Protein AF-A0A9D8EQ10-F1 (afdb_monomer_lite)

Foldseek 3Di:
DDDAPVRVVVPDDQVQFDDDPAFTKRPDKDKHKFFFPDKDWDADPVRAIWIWTWTDDPPGIAIETGDRVQCVVCVVVVVPARIKMFIAIWTAGPNHIYGDTRDIDHPVVVVVVVVVVVVVVVVVVVVVVVVVD

Secondary structure (DSSP, 8-state):
-PPPHHHHHHTS-GGGSEEETTEEE-SS-EEEEEEEEEEEEEE-TTS-EEEEEEEEETTEEEEEEE-HHHHHHHHHHHHH-SEEEEEEEEEEETTEEEEEEEEEEEHHHHHHHHHHHHHHHHHHHHHHHHHT-

pLDDT: mean 86.08, std 14.79, range [40.25, 98.12]

Sequence (133 aa):
GSKSFYSYFNWLPTEKYSCGTHGYSYPHYIISAGIIITKRMEKTKDLKNMMFCTMEDEDGMYEAVFFPESYKRNVKIIMSNPFIILRGRLHLKDNNVSLIVMDVYSIPELKKVERLRKEEKIKTELLAATMTS

Structure (mmCIF, N/CA/C/O backbone):
data_AF-A0A9D8EQ10-F1
#
_entry.id   AF-A0A9D8EQ10-F1
#
loop_
_atom_site.group_PDB
_atom_site.id
_atom_site.type_symbol
_atom_site.label_atom_id
_atom_site.label_alt_id
_atom_site.label_comp_id
_atom_site.label_asym_id
_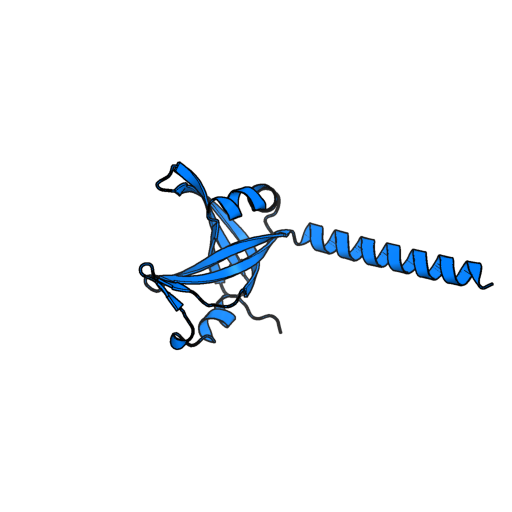atom_site.label_entity_id
_atom_site.label_seq_id
_atom_site.pdbx_PDB_ins_code
_atom_site.Cartn_x
_atom_site.Cartn_y
_atom_site.Cartn_z
_atom_site.occupancy
_atom_site.B_iso_or_equiv
_atom_site.auth_seq_id
_atom_site.auth_comp_id
_atom_site.auth_asym_id
_atom_site.auth_atom_id
_atom_site.pdbx_PDB_model_num
ATOM 1 N N . GLY A 1 1 ? -18.916 -8.582 -8.427 1.00 40.25 1 GLY A N 1
ATOM 2 C CA . GLY A 1 1 ? -17.753 -9.393 -8.029 1.00 40.25 1 GLY A CA 1
ATOM 3 C C . GLY A 1 1 ? -16.564 -8.478 -7.874 1.00 40.25 1 GLY A C 1
ATOM 4 O O . GLY A 1 1 ? -16.411 -7.586 -8.703 1.00 40.25 1 GLY A O 1
ATOM 5 N N . SER A 1 2 ? 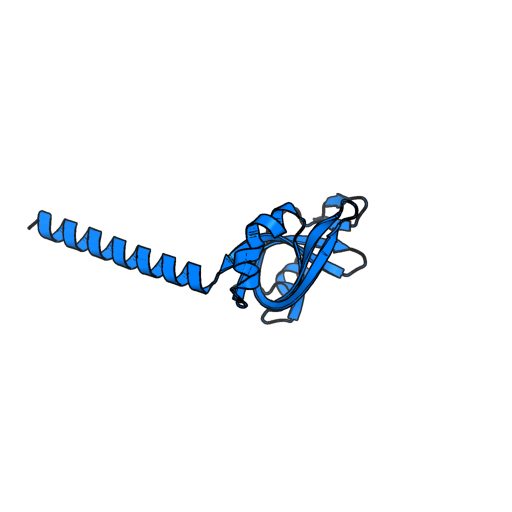-15.786 -8.633 -6.804 1.00 49.50 2 SER A N 1
ATOM 6 C CA . SER A 1 2 ? -14.471 -7.994 -6.689 1.00 49.50 2 SER A CA 1
ATOM 7 C C . SER A 1 2 ? -13.570 -8.535 -7.798 1.00 49.50 2 SER A C 1
ATOM 9 O O . SER A 1 2 ? -13.546 -9.739 -8.024 1.00 49.50 2 SER A O 1
ATOM 11 N N . LYS A 1 3 ? -12.884 -7.652 -8.522 1.00 56.16 3 LYS A N 1
ATOM 12 C CA . LYS A 1 3 ? -11.880 -8.036 -9.519 1.00 56.16 3 LYS A CA 1
ATOM 13 C C . LYS A 1 3 ? -10.503 -8.036 -8.846 1.00 56.16 3 LYS A C 1
ATOM 15 O O . LYS A 1 3 ? -10.221 -7.093 -8.107 1.00 56.16 3 LYS A O 1
ATOM 20 N N . SER A 1 4 ? -9.672 -9.045 -9.114 1.00 60.72 4 SER A N 1
ATOM 21 C CA . SER A 1 4 ? -8.234 -9.025 -8.793 1.00 60.72 4 SER A CA 1
ATOM 22 C C . SER A 1 4 ? -7.555 -7.796 -9.410 1.00 60.72 4 SER A C 1
ATOM 24 O O . SER A 1 4 ? -8.016 -7.254 -10.424 1.00 60.72 4 SER A O 1
ATOM 26 N N . PHE A 1 5 ? -6.429 -7.379 -8.832 1.00 65.44 5 PHE A N 1
ATOM 27 C CA . PHE A 1 5 ? -5.523 -6.393 -9.408 1.00 65.44 5 PHE A CA 1
ATOM 28 C C . PHE A 1 5 ? -5.198 -6.682 -10.884 1.00 65.44 5 PHE A C 1
ATOM 30 O O . PHE A 1 5 ? -5.292 -5.783 -11.726 1.00 65.44 5 PHE A O 1
ATOM 37 N N . TYR A 1 6 ? -4.903 -7.939 -11.231 1.00 59.56 6 TYR A N 1
ATOM 38 C CA . TYR A 1 6 ? -4.609 -8.346 -12.610 1.00 59.56 6 TYR A CA 1
ATOM 39 C C . TYR A 1 6 ? -5.829 -8.222 -13.533 1.00 59.56 6 TYR A C 1
ATOM 41 O O . TYR A 1 6 ? -5.708 -7.796 -14.685 1.00 59.56 6 TYR A O 1
ATOM 49 N N . SER A 1 7 ? -7.026 -8.511 -13.019 1.00 56.72 7 SER A N 1
ATOM 50 C CA . SER A 1 7 ? -8.283 -8.328 -13.757 1.00 56.72 7 SER A CA 1
ATOM 51 C C . SER A 1 7 ? -8.607 -6.848 -14.008 1.00 56.72 7 SER A C 1
ATOM 53 O O . SER A 1 7 ? -9.166 -6.499 -15.051 1.00 56.72 7 SER A O 1
ATOM 55 N N . TYR A 1 8 ? -8.221 -5.953 -13.090 1.00 62.03 8 TYR A N 1
ATOM 56 C CA . TYR A 1 8 ? -8.294 -4.509 -13.323 1.00 62.03 8 TYR A CA 1
ATOM 57 C C . TYR A 1 8 ? -7.332 -4.063 -14.422 1.00 62.03 8 TYR A C 1
ATOM 59 O O . TYR A 1 8 ? -7.730 -3.272 -15.274 1.00 62.03 8 TYR A O 1
ATOM 67 N N . PHE A 1 9 ? -6.101 -4.575 -14.432 1.00 59.47 9 PHE A N 1
ATOM 68 C CA . PHE A 1 9 ? -5.108 -4.201 -15.437 1.00 59.47 9 PHE A CA 1
ATOM 69 C C . PHE A 1 9 ? -5.529 -4.605 -16.856 1.00 59.47 9 PHE A C 1
ATOM 71 O O . PHE A 1 9 ? -5.586 -3.754 -17.741 1.00 59.47 9 PHE A O 1
ATOM 78 N N . ASN A 1 10 ? -5.913 -5.867 -17.059 1.00 56.72 10 ASN A N 1
ATOM 79 C CA . ASN A 1 10 ? -6.246 -6.399 -18.388 1.00 56.72 10 ASN A CA 1
ATOM 80 C C . ASN A 1 10 ? -7.488 -5.753 -19.032 1.00 56.72 10 ASN A C 1
ATOM 82 O O . ASN A 1 10 ? -7.732 -5.930 -20.223 1.00 56.72 10 ASN A O 1
ATOM 86 N N . TRP A 1 11 ? -8.290 -5.015 -18.260 1.00 57.31 11 TRP A N 1
ATOM 87 C CA . TRP A 1 11 ? -9.510 -4.367 -18.742 1.00 57.31 11 TRP A CA 1
ATOM 88 C C . TRP A 1 11 ? -9.328 -2.878 -19.084 1.00 57.31 11 TRP A C 1
ATOM 90 O O . TRP A 1 11 ? -10.245 -2.261 -19.627 1.00 57.31 11 TRP A O 1
ATOM 100 N N . LEU A 1 12 ? -8.182 -2.269 -18.765 1.00 58.88 12 LEU A N 1
ATOM 101 C CA . LEU A 1 12 ? -7.967 -0.835 -18.968 1.00 58.88 12 LEU A CA 1
ATOM 102 C C . LEU A 1 12 ? -7.245 -0.553 -20.296 1.00 58.88 12 LEU A C 1
ATOM 104 O O . LEU A 1 12 ? -6.097 -0.962 -20.459 1.00 58.88 12 LEU A O 1
ATOM 108 N N . PRO A 1 13 ? -7.867 0.191 -21.236 1.00 56.38 13 PRO A N 1
ATOM 109 C CA . PRO A 1 13 ? -7.199 0.609 -22.466 1.00 56.38 13 PRO A CA 1
ATOM 110 C C . PRO A 1 13 ? -5.979 1.482 -22.156 1.00 56.38 13 PRO A C 1
ATOM 112 O O . PRO A 1 13 ? -6.067 2.412 -21.347 1.00 56.38 13 PRO A O 1
ATOM 115 N N . THR A 1 14 ? -4.862 1.233 -22.841 1.00 57.84 14 THR A N 1
ATOM 116 C CA . THR A 1 14 ? -3.610 2.009 -22.732 1.00 57.84 14 THR A CA 1
ATOM 117 C C . THR A 1 14 ? -3.800 3.500 -23.047 1.00 57.84 14 THR A C 1
ATOM 119 O O . THR A 1 14 ? -3.082 4.345 -22.518 1.00 57.84 14 THR A O 1
ATOM 122 N N . GLU A 1 15 ? -4.836 3.846 -23.813 1.00 54.84 15 GLU A N 1
ATOM 123 C CA . GLU A 1 15 ? -5.248 5.218 -24.145 1.00 54.84 15 GLU A CA 1
ATOM 124 C C . GLU A 1 15 ? -5.728 6.041 -22.934 1.00 54.84 15 GLU A C 1
ATOM 126 O O . GLU A 1 15 ? -5.792 7.267 -23.002 1.00 54.84 15 GLU A O 1
ATOM 131 N N . LYS A 1 16 ? -6.064 5.398 -21.804 1.00 54.03 16 LYS A N 1
ATOM 132 C CA . LYS A 1 16 ? -6.562 6.083 -20.597 1.00 54.03 16 LYS A CA 1
ATOM 133 C C . LYS A 1 16 ? -5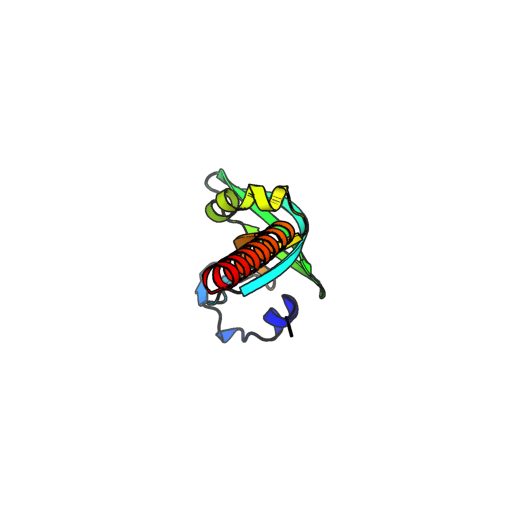.474 6.527 -19.625 1.00 54.03 16 LYS A C 1
ATOM 135 O O . LYS A 1 16 ? -5.807 7.064 -18.570 1.00 54.03 16 LYS A O 1
ATOM 140 N N . TYR A 1 17 ? -4.203 6.300 -19.929 1.00 58.09 17 TYR A N 1
ATOM 141 C CA . TYR A 1 17 ? -3.116 6.684 -19.039 1.00 58.09 17 TYR A CA 1
ATOM 142 C C . TYR A 1 17 ? -2.592 8.083 -19.380 1.00 58.09 17 TYR A C 1
ATOM 144 O O . TYR A 1 17 ? -2.318 8.391 -20.538 1.00 58.09 17 TYR A O 1
ATOM 152 N N . SER A 1 18 ? -2.392 8.936 -18.372 1.00 57.28 18 SER A N 1
ATOM 153 C CA . SER A 1 18 ? -1.730 10.227 -18.585 1.00 57.28 18 SER A CA 1
ATOM 154 C C . SER A 1 18 ? -0.235 10.000 -18.819 1.00 57.28 18 SER A C 1
ATOM 156 O O . SER A 1 18 ? 0.433 9.412 -17.961 1.00 57.28 18 SER A O 1
ATOM 158 N N . CYS A 1 19 ? 0.279 10.468 -19.958 1.00 49.12 19 CYS A N 1
ATOM 159 C CA . CYS A 1 19 ? 1.697 10.407 -20.307 1.00 49.12 19 CYS A CA 1
ATOM 160 C C . CYS A 1 19 ? 2.511 11.366 -19.424 1.00 49.12 19 CYS A C 1
ATOM 162 O O . CYS A 1 19 ? 2.259 12.571 -19.408 1.00 49.12 19 CYS A O 1
ATOM 164 N N . GLY A 1 20 ? 3.490 10.830 -18.697 1.00 55.28 20 GLY A N 1
ATOM 165 C CA . GLY A 1 20 ? 4.562 11.600 -18.074 1.00 55.28 20 GLY A CA 1
ATOM 166 C C . GLY A 1 20 ? 5.923 11.098 -18.554 1.00 55.28 20 GLY A C 1
ATOM 167 O O . GLY A 1 20 ? 6.046 9.985 -19.057 1.00 55.28 20 GLY A O 1
ATOM 168 N N . THR A 1 21 ? 6.980 11.881 -18.337 1.00 49.81 21 THR A N 1
ATOM 169 C CA . THR A 1 21 ? 8.365 11.560 -18.752 1.00 49.81 21 THR A CA 1
ATOM 170 C C . THR A 1 21 ? 8.960 10.294 -18.111 1.00 49.81 21 THR A C 1
ATOM 172 O O . THR A 1 21 ? 10.089 9.931 -18.417 1.00 49.81 21 THR A O 1
ATOM 175 N N . HIS A 1 22 ? 8.225 9.624 -17.216 1.00 60.62 22 HIS A N 1
ATOM 176 C CA . HIS A 1 22 ? 8.683 8.483 -16.417 1.00 60.62 22 HIS A CA 1
ATOM 177 C C . HIS A 1 22 ? 7.738 7.265 -16.467 1.00 60.62 22 HIS A C 1
ATOM 179 O O . HIS A 1 22 ? 7.956 6.319 -15.715 1.00 60.62 22 HIS A O 1
ATOM 185 N N . GLY A 1 23 ? 6.707 7.279 -17.321 1.00 69.75 23 GLY A N 1
ATOM 186 C CA . GLY A 1 23 ? 5.725 6.197 -17.448 1.00 69.75 23 GLY A CA 1
ATOM 187 C C . GLY A 1 23 ? 4.285 6.701 -17.566 1.00 69.75 23 GLY A C 1
ATOM 188 O O . GLY A 1 23 ? 4.017 7.903 -17.629 1.00 69.75 23 GLY A O 1
ATOM 189 N N . TYR A 1 24 ? 3.351 5.757 -17.567 1.00 78.62 24 TYR A N 1
ATOM 190 C CA . TYR A 1 24 ? 1.922 5.963 -17.776 1.00 78.62 24 TYR A CA 1
ATOM 191 C C . TYR A 1 24 ? 1.168 5.742 -16.467 1.00 78.62 24 TYR A C 1
ATOM 193 O O . TYR A 1 24 ? 1.301 4.689 -15.850 1.00 78.62 24 TYR A O 1
ATOM 201 N N . SER A 1 25 ? 0.352 6.704 -16.033 1.00 81.25 25 SER A N 1
ATOM 202 C CA . SER A 1 25 ? -0.442 6.559 -14.801 1.00 81.25 25 SER A CA 1
ATOM 203 C C . SER A 1 25 ? -1.935 6.511 -15.095 1.00 81.25 25 SER A C 1
ATOM 205 O O . SER A 1 25 ? -2.449 7.343 -15.844 1.00 81.25 25 SER A O 1
ATOM 207 N N . TYR A 1 26 ? -2.641 5.562 -14.481 1.00 82.81 26 TYR A N 1
ATOM 208 C CA . TYR A 1 26 ? -4.098 5.511 -14.550 1.00 82.81 26 TYR A CA 1
ATOM 209 C C . TYR A 1 26 ? -4.687 6.670 -13.720 1.00 82.81 26 TYR A C 1
ATOM 211 O O . TYR A 1 26 ? -4.273 6.865 -12.571 1.00 82.81 26 TYR A O 1
ATOM 219 N N . PRO A 1 27 ? -5.619 7.475 -14.266 1.00 78.88 27 PRO A N 1
ATOM 220 C CA . PRO A 1 27 ? -6.052 8.724 -13.636 1.00 78.88 27 PRO A CA 1
ATOM 221 C C . PRO A 1 27 ? -6.901 8.508 -12.382 1.00 78.88 27 PRO A C 1
ATOM 223 O O . PRO A 1 27 ? -6.936 9.377 -11.507 1.00 78.88 27 PRO A O 1
ATOM 226 N N . HIS A 1 28 ? -7.573 7.361 -12.271 1.00 84.75 28 HIS A N 1
ATOM 227 C CA . HIS A 1 28 ? -8.429 7.056 -11.132 1.00 84.75 28 HIS A CA 1
ATOM 228 C C . HIS A 1 28 ? -7.689 6.254 -10.068 1.00 84.75 28 HIS A C 1
ATOM 230 O O . HIS A 1 28 ? -6.784 5.466 -10.346 1.00 84.75 28 HIS A O 1
ATOM 236 N N . TYR A 1 29 ? -8.115 6.452 -8.823 1.00 87.62 29 TYR A N 1
ATOM 237 C CA . TYR A 1 29 ? -7.679 5.597 -7.735 1.00 87.62 29 TYR A CA 1
ATOM 238 C C . TYR A 1 29 ? -8.316 4.220 -7.865 1.00 87.62 29 TYR A C 1
ATOM 240 O O . TYR A 1 29 ? -9.510 4.106 -8.141 1.00 87.62 29 TYR A O 1
ATOM 248 N N . ILE A 1 30 ? -7.519 3.196 -7.599 1.00 91.88 30 ILE A N 1
ATOM 249 C CA . ILE A 1 30 ? -7.984 1.832 -7.411 1.00 91.88 30 ILE A CA 1
ATOM 250 C C . ILE A 1 30 ? -7.817 1.430 -5.950 1.00 91.88 30 ILE A C 1
ATOM 252 O O . ILE A 1 30 ? -7.038 2.035 -5.202 1.00 91.88 30 ILE A O 1
ATOM 256 N N . ILE A 1 31 ? -8.552 0.395 -5.565 1.00 92.56 31 ILE A N 1
ATOM 257 C CA . ILE A 1 31 ? -8.415 -0.273 -4.279 1.00 92.56 31 ILE A CA 1
ATOM 258 C C . ILE A 1 31 ? -7.982 -1.704 -4.568 1.00 92.56 31 ILE A C 1
ATOM 260 O O . ILE A 1 31 ? -8.597 -2.368 -5.398 1.00 92.56 31 ILE A O 1
ATOM 264 N N . SER A 1 32 ? -6.937 -2.158 -3.887 1.00 92.62 32 SER A N 1
ATOM 265 C CA . SER A 1 32 ? -6.478 -3.544 -3.935 1.00 92.62 32 SER A CA 1
ATOM 266 C C . SER A 1 32 ? -6.376 -4.095 -2.520 1.00 92.62 32 SER A C 1
ATOM 268 O O . SER A 1 32 ? -6.007 -3.362 -1.606 1.00 92.62 32 SER A O 1
ATOM 270 N N . ALA A 1 33 ? -6.700 -5.365 -2.323 1.00 93.31 33 ALA A N 1
ATOM 271 C CA . ALA A 1 33 ? -6.575 -6.046 -1.042 1.00 93.31 33 ALA A CA 1
ATOM 272 C C . ALA A 1 33 ? -5.715 -7.292 -1.232 1.00 93.31 33 ALA A C 1
ATOM 274 O O . ALA A 1 33 ? -5.891 -8.005 -2.213 1.00 93.31 33 ALA A O 1
ATOM 275 N N . GLY A 1 34 ? -4.800 -7.551 -0.302 1.00 93.56 34 GLY A N 1
ATOM 276 C CA . GLY A 1 34 ? -3.883 -8.676 -0.436 1.00 93.56 34 GLY A CA 1
ATOM 277 C C . GLY A 1 34 ? -2.960 -8.855 0.759 1.00 93.56 34 GLY A C 1
ATOM 278 O O . GLY A 1 34 ? -3.130 -8.224 1.812 1.00 93.56 34 GLY A O 1
ATOM 279 N N . ILE A 1 35 ? -1.974 -9.727 0.570 1.00 95.81 35 ILE A N 1
ATOM 280 C CA . ILE A 1 35 ? -0.965 -10.087 1.565 1.00 95.81 35 ILE A CA 1
ATOM 281 C C . ILE A 1 35 ? 0.373 -9.457 1.183 1.00 95.81 35 ILE A C 1
ATOM 283 O O . ILE A 1 35 ? 0.789 -9.519 0.030 1.00 95.81 35 ILE A O 1
ATOM 287 N N . ILE A 1 36 ? 1.069 -8.859 2.151 1.00 97.00 36 ILE A N 1
ATOM 288 C CA . ILE A 1 36 ? 2.453 -8.412 1.973 1.00 97.00 36 ILE A CA 1
ATOM 289 C C . ILE A 1 36 ? 3.387 -9.619 2.069 1.00 97.00 36 ILE A C 1
ATOM 291 O O . ILE A 1 36 ? 3.562 -10.175 3.154 1.00 97.00 36 ILE A O 1
ATOM 295 N N . ILE A 1 37 ? 4.052 -9.952 0.965 1.00 97.75 37 ILE A N 1
ATOM 296 C CA . ILE A 1 37 ? 5.033 -11.043 0.887 1.00 97.75 37 ILE A CA 1
ATOM 297 C C . ILE A 1 37 ? 6.423 -10.554 1.282 1.00 97.75 37 ILE A C 1
ATOM 299 O O . ILE A 1 37 ? 7.094 -11.159 2.116 1.00 97.75 37 ILE A O 1
ATOM 303 N N . THR A 1 38 ? 6.851 -9.413 0.737 1.00 97.94 38 THR A N 1
ATOM 304 C CA . THR A 1 38 ? 8.160 -8.819 1.046 1.00 97.94 38 THR A CA 1
ATOM 305 C C . THR A 1 38 ? 8.052 -7.318 1.277 1.00 97.94 38 THR A C 1
ATOM 307 O O . THR A 1 38 ? 7.136 -6.660 0.781 1.00 97.94 38 THR A O 1
ATOM 310 N N . LYS A 1 39 ? 9.001 -6.776 2.048 1.00 97.81 39 LYS A N 1
ATOM 311 C CA . LYS A 1 39 ? 9.148 -5.343 2.329 1.00 97.81 39 LYS A CA 1
ATOM 312 C C . LYS A 1 39 ? 10.604 -4.951 2.088 1.00 97.81 39 LYS A C 1
ATOM 314 O O . LYS A 1 39 ? 11.492 -5.501 2.735 1.00 97.81 39 LYS A O 1
ATOM 319 N N . ARG A 1 40 ? 10.852 -3.989 1.202 1.00 97.69 40 ARG A N 1
ATOM 320 C CA . ARG A 1 40 ? 12.183 -3.433 0.918 1.00 97.69 40 ARG A CA 1
ATOM 321 C C . ARG A 1 40 ? 12.161 -1.931 1.174 1.00 97.69 40 ARG A C 1
ATOM 323 O O . ARG A 1 40 ? 11.441 -1.198 0.498 1.00 97.69 40 ARG A O 1
ATOM 330 N N . MET A 1 41 ? 12.915 -1.480 2.174 1.00 97.19 41 MET A N 1
ATOM 331 C CA . MET A 1 41 ? 13.074 -0.056 2.474 1.00 97.19 41 MET A CA 1
ATOM 332 C C . MET A 1 41 ? 14.235 0.504 1.663 1.00 97.19 41 MET A C 1
ATOM 334 O O . MET A 1 41 ? 15.321 -0.062 1.677 1.00 97.19 41 MET A O 1
ATOM 338 N N . GLU A 1 42 ? 14.003 1.630 1.001 1.00 97.31 42 GLU A N 1
ATOM 339 C CA . GLU A 1 42 ? 14.996 2.312 0.174 1.00 97.31 42 GLU A CA 1
ATOM 340 C C . GLU A 1 42 ? 15.037 3.799 0.516 1.00 97.31 42 GLU A C 1
ATOM 342 O O . GLU A 1 42 ? 14.168 4.323 1.223 1.00 97.31 42 GLU A O 1
ATOM 347 N N . LYS A 1 43 ? 16.038 4.500 -0.013 1.00 95.75 43 LYS A N 1
ATOM 348 C CA . LYS A 1 43 ? 16.098 5.961 0.037 1.00 95.75 43 LYS A CA 1
ATOM 349 C C . LYS A 1 43 ? 15.970 6.550 -1.357 1.00 95.75 43 LYS A C 1
ATOM 351 O O . LYS A 1 43 ? 16.543 6.054 -2.321 1.00 95.75 43 LYS A O 1
ATOM 356 N N . THR A 1 44 ? 15.229 7.642 -1.455 1.00 93.81 44 THR A N 1
ATOM 357 C CA . THR A 1 44 ? 15.189 8.475 -2.656 1.00 93.81 44 THR A CA 1
ATOM 358 C C . THR A 1 44 ? 16.533 9.177 -2.882 1.00 93.81 44 THR A C 1
ATOM 360 O O . THR A 1 44 ? 17.405 9.199 -2.011 1.00 93.81 44 THR A O 1
ATOM 363 N N . LYS A 1 45 ? 16.689 9.826 -4.045 1.00 93.31 45 LYS A N 1
ATOM 364 C CA . LYS A 1 45 ? 17.873 10.647 -4.359 1.00 93.31 45 LYS A CA 1
ATOM 365 C C . LYS A 1 45 ? 18.100 11.779 -3.347 1.00 93.31 45 LYS A C 1
ATOM 367 O O . LYS A 1 45 ? 19.239 12.132 -3.081 1.00 93.31 45 LYS A O 1
ATOM 372 N N . ASP A 1 46 ? 17.028 12.314 -2.761 1.00 94.50 46 ASP A N 1
ATOM 373 C CA . ASP A 1 46 ? 17.065 13.302 -1.673 1.00 94.50 46 ASP A CA 1
ATOM 374 C C . ASP A 1 46 ? 17.095 12.660 -0.269 1.00 94.50 46 ASP A C 1
ATOM 376 O O . ASP A 1 46 ? 16.743 13.301 0.719 1.00 94.50 46 ASP A O 1
ATOM 380 N N . LEU A 1 47 ? 17.526 11.395 -0.174 1.00 95.69 47 LEU A N 1
ATOM 381 C CA . LEU A 1 47 ? 17.768 10.637 1.061 1.00 95.69 47 LEU A CA 1
ATOM 382 C C . LEU A 1 47 ? 16.544 10.432 1.968 1.00 95.69 47 LEU A C 1
ATOM 384 O O . LEU A 1 47 ? 16.693 10.100 3.148 1.00 95.69 47 LEU A O 1
ATOM 388 N N . LYS A 1 48 ? 15.327 10.575 1.437 1.00 97.31 48 LYS A N 1
ATOM 389 C CA . LYS A 1 48 ? 14.089 10.304 2.173 1.00 97.31 48 LYS A CA 1
ATOM 390 C C . LYS A 1 48 ? 13.722 8.827 2.070 1.00 97.31 48 LYS A C 1
ATOM 392 O O . LYS A 1 48 ? 13.818 8.227 1.004 1.00 97.31 48 LYS A O 1
ATOM 397 N N . ASN A 1 49 ? 13.258 8.249 3.174 1.00 97.56 49 ASN A N 1
ATOM 398 C CA . ASN A 1 49 ? 12.838 6.849 3.201 1.00 97.56 49 ASN A CA 1
ATOM 399 C C . ASN A 1 49 ? 11.611 6.625 2.312 1.00 97.56 49 ASN A C 1
ATOM 401 O O . ASN A 1 49 ? 10.644 7.383 2.384 1.00 97.56 49 ASN A O 1
ATOM 405 N N . MET A 1 50 ? 11.647 5.553 1.536 1.00 97.88 50 MET A N 1
ATOM 406 C CA . MET A 1 50 ? 10.547 5.016 0.746 1.00 97.88 50 MET A CA 1
ATOM 407 C C . MET A 1 50 ? 10.493 3.494 0.921 1.00 97.88 50 MET A C 1
ATOM 409 O O . MET A 1 50 ? 11.384 2.896 1.531 1.00 97.88 50 MET A O 1
ATOM 413 N N . MET A 1 51 ? 9.450 2.851 0.404 1.00 98.12 51 MET A N 1
ATOM 414 C CA . MET A 1 51 ? 9.301 1.403 0.528 1.00 98.12 51 MET A CA 1
ATOM 415 C C . MET A 1 51 ? 8.695 0.785 -0.726 1.00 98.12 51 MET A C 1
ATOM 417 O O . MET A 1 51 ? 7.798 1.356 -1.342 1.00 98.12 51 MET A O 1
ATOM 421 N N . PHE A 1 52 ? 9.179 -0.405 -1.057 1.00 98.12 52 PHE A N 1
ATOM 422 C CA . PHE A 1 52 ? 8.599 -1.306 -2.040 1.00 98.12 52 PHE A CA 1
ATOM 423 C C . PHE A 1 52 ? 8.065 -2.529 -1.302 1.00 98.12 52 PHE A C 1
ATOM 425 O O . PHE A 1 52 ? 8.782 -3.129 -0.496 1.00 98.12 52 PHE A O 1
ATOM 432 N N . CYS A 1 53 ? 6.818 -2.897 -1.566 1.00 98.06 53 CYS A N 1
ATOM 433 C CA . CYS A 1 53 ? 6.224 -4.123 -1.053 1.00 98.06 53 CYS A CA 1
ATOM 434 C C . CYS A 1 53 ? 5.836 -5.023 -2.220 1.00 98.06 53 CYS A C 1
ATOM 436 O O . CYS A 1 53 ? 5.176 -4.563 -3.149 1.00 98.06 53 CYS A O 1
ATOM 438 N N . THR A 1 54 ? 6.190 -6.305 -2.149 1.00 97.56 54 THR A N 1
ATOM 439 C CA . THR A 1 54 ? 5.550 -7.309 -3.010 1.00 97.56 54 THR A CA 1
ATOM 440 C C . THR A 1 54 ? 4.231 -7.700 -2.364 1.00 97.56 54 THR A C 1
ATOM 442 O O . THR A 1 54 ? 4.219 -8.149 -1.216 1.00 97.56 54 THR A O 1
ATOM 445 N N . MET A 1 55 ? 3.140 -7.484 -3.087 1.00 96.75 55 MET A N 1
ATOM 446 C CA . MET A 1 55 ? 1.786 -7.847 -2.692 1.00 96.75 55 MET A CA 1
ATOM 447 C C . MET A 1 55 ? 1.347 -9.081 -3.467 1.00 96.75 55 MET A C 1
ATOM 449 O O . MET A 1 55 ? 1.651 -9.174 -4.650 1.00 96.75 55 MET A O 1
ATOM 453 N N . GLU A 1 56 ? 0.606 -9.974 -2.824 1.00 94.44 56 GLU A N 1
ATOM 454 C CA . GLU A 1 56 ? -0.067 -11.111 -3.457 1.00 94.44 56 GLU A CA 1
ATOM 455 C C . GLU A 1 56 ? -1.583 -10.986 -3.260 1.00 94.44 56 GLU A C 1
ATOM 457 O O . GLU A 1 56 ? -2.048 -10.699 -2.149 1.00 94.44 56 GLU A O 1
ATOM 462 N N . ASP A 1 57 ? -2.338 -11.166 -4.344 1.00 89.38 57 ASP A N 1
ATOM 463 C CA . ASP A 1 57 ? -3.790 -11.353 -4.346 1.00 89.38 57 ASP A CA 1
ATOM 464 C C . ASP A 1 57 ? -4.164 -12.717 -4.958 1.00 89.38 57 ASP A C 1
ATOM 466 O O . ASP A 1 57 ? -3.299 -13.567 -5.143 1.00 89.38 57 ASP A O 1
ATOM 470 N N . GLU A 1 58 ? -5.452 -12.959 -5.218 1.00 85.12 58 GLU A N 1
ATOM 471 C CA . GLU A 1 58 ? -5.944 -14.250 -5.725 1.00 85.12 58 GLU A CA 1
ATOM 472 C C . GLU A 1 58 ? -5.281 -14.698 -7.040 1.00 85.12 58 GLU A C 1
ATOM 474 O O . GLU A 1 58 ? -5.024 -15.888 -7.209 1.00 85.12 58 GLU A O 1
ATOM 479 N N . ASP A 1 59 ? -4.972 -13.763 -7.945 1.00 80.75 59 ASP A N 1
ATOM 480 C CA . ASP A 1 59 ? -4.542 -14.084 -9.313 1.00 80.75 59 ASP A CA 1
ATOM 481 C C . ASP A 1 59 ? -3.065 -13.744 -9.580 1.00 80.75 59 ASP A C 1
ATOM 483 O O . ASP A 1 59 ? -2.582 -13.925 -10.701 1.00 80.75 59 ASP A O 1
ATOM 487 N N . GLY A 1 60 ? -2.318 -13.243 -8.588 1.00 87.56 60 GLY A N 1
ATOM 488 C CA . GLY A 1 60 ? -0.878 -13.048 -8.738 1.00 87.56 60 GLY A CA 1
ATOM 489 C C . GLY A 1 60 ? -0.234 -12.053 -7.781 1.00 87.56 60 GLY A C 1
ATOM 490 O O . GLY A 1 60 ? -0.804 -11.623 -6.780 1.00 87.56 60 GLY A O 1
ATOM 491 N N . MET A 1 61 ? 1.004 -11.681 -8.118 1.00 93.19 61 MET A N 1
ATOM 492 C CA . MET A 1 61 ? 1.817 -10.746 -7.344 1.00 93.19 61 MET A CA 1
ATOM 493 C C . MET A 1 61 ? 2.044 -9.430 -8.087 1.00 93.19 61 MET A C 1
ATOM 495 O O . MET A 1 61 ? 2.211 -9.412 -9.303 1.00 93.19 61 MET A O 1
ATOM 499 N N . TYR A 1 62 ? 2.117 -8.324 -7.351 1.00 93.75 62 TYR A N 1
ATOM 500 C CA . TYR A 1 62 ? 2.425 -7.005 -7.902 1.00 93.75 62 TYR A CA 1
ATOM 501 C C . TYR A 1 62 ? 3.262 -6.163 -6.934 1.00 93.75 62 TYR A C 1
ATOM 503 O O . TYR A 1 62 ? 3.286 -6.400 -5.724 1.00 93.75 62 TYR A O 1
ATOM 511 N N . GLU A 1 63 ? 3.952 -5.147 -7.459 1.00 96.06 63 GLU A N 1
ATOM 512 C CA . GLU A 1 63 ? 4.736 -4.224 -6.636 1.00 96.06 63 GLU A CA 1
ATOM 513 C C . GLU A 1 63 ? 3.880 -3.029 -6.188 1.00 96.06 63 GLU A C 1
ATOM 515 O O . GLU A 1 63 ? 3.274 -2.322 -6.997 1.00 96.06 63 GLU A O 1
ATOM 520 N N . ALA A 1 64 ? 3.841 -2.783 -4.880 1.00 97.19 64 ALA A N 1
ATOM 521 C CA . ALA A 1 64 ? 3.272 -1.589 -4.273 1.00 97.19 64 ALA A CA 1
ATOM 522 C C . ALA A 1 64 ? 4.396 -0.637 -3.845 1.00 97.19 64 ALA A C 1
ATOM 524 O O . ALA A 1 64 ? 5.294 -1.014 -3.089 1.00 97.19 64 ALA A O 1
ATOM 525 N N . VAL A 1 65 ? 4.332 0.609 -4.309 1.00 97.56 65 VAL A N 1
ATOM 526 C CA . VAL A 1 65 ? 5.377 1.618 -4.106 1.00 97.56 65 VAL A CA 1
ATOM 527 C C . VAL A 1 65 ? 4.869 2.717 -3.182 1.00 97.56 65 VAL A C 1
ATOM 529 O O . VAL A 1 65 ? 3.843 3.353 -3.435 1.00 97.56 65 VAL A O 1
ATOM 532 N N . PHE A 1 66 ? 5.632 2.976 -2.126 1.00 97.88 66 PHE A N 1
ATOM 533 C CA . PHE A 1 66 ? 5.359 3.984 -1.112 1.00 97.88 66 PHE A CA 1
ATOM 534 C C . PHE A 1 66 ? 6.424 5.072 -1.174 1.00 97.88 66 PHE A C 1
ATOM 536 O O . PHE A 1 66 ? 7.495 4.947 -0.578 1.00 97.88 66 PHE A O 1
ATOM 543 N N . PHE A 1 67 ? 6.124 6.166 -1.871 1.00 97.31 67 PHE A N 1
ATOM 544 C CA . PHE A 1 67 ? 6.960 7.368 -1.832 1.00 97.31 67 PHE A CA 1
ATOM 545 C C . PHE A 1 67 ? 6.983 7.993 -0.430 1.00 97.31 67 PHE A C 1
ATOM 547 O O . PHE A 1 67 ? 6.080 7.721 0.363 1.00 97.31 67 PHE A O 1
ATOM 554 N N . PRO A 1 68 ? 7.960 8.862 -0.109 1.00 97.94 68 PRO A N 1
ATOM 555 C CA . PRO A 1 68 ? 8.238 9.259 1.269 1.00 97.94 68 PRO A CA 1
ATOM 556 C C . PRO A 1 68 ? 7.048 9.723 2.108 1.00 97.94 68 PRO A C 1
ATOM 558 O O . PRO A 1 68 ? 6.919 9.315 3.259 1.00 97.94 68 PRO A O 1
ATOM 561 N N . GLU A 1 69 ? 6.150 10.531 1.548 1.00 97.06 69 GLU A N 1
ATOM 562 C CA . GLU A 1 69 ? 4.970 11.006 2.281 1.00 97.06 69 GLU A CA 1
ATOM 563 C C . GLU A 1 69 ? 3.959 9.885 2.560 1.00 97.06 69 GLU A C 1
ATOM 565 O O . GLU A 1 69 ? 3.412 9.794 3.660 1.00 97.06 69 GLU A O 1
ATOM 570 N N . SER A 1 70 ? 3.758 8.983 1.597 1.00 97.62 70 SER A N 1
ATOM 571 C CA . SER A 1 70 ? 2.914 7.797 1.775 1.00 97.62 70 SER A CA 1
ATOM 572 C C . SER A 1 70 ? 3.553 6.797 2.743 1.00 97.62 70 SER A C 1
ATOM 574 O O . SER A 1 70 ? 2.881 6.277 3.632 1.00 97.62 70 SER A O 1
ATOM 576 N N . TYR A 1 71 ? 4.867 6.583 2.645 1.00 97.94 71 TYR A N 1
ATOM 577 C CA . TYR A 1 71 ? 5.615 5.727 3.562 1.00 97.94 71 TYR A CA 1
ATOM 578 C C . TYR A 1 71 ? 5.487 6.211 5.011 1.00 97.94 71 TYR A C 1
ATOM 580 O O . TYR A 1 71 ? 5.038 5.454 5.870 1.00 97.94 71 TYR A O 1
ATOM 588 N N . LYS A 1 72 ? 5.801 7.486 5.288 1.00 97.75 72 LYS A N 1
ATOM 589 C CA . LYS A 1 72 ? 5.710 8.066 6.643 1.00 97.75 72 LYS A CA 1
ATOM 590 C C . LYS A 1 72 ? 4.324 7.885 7.260 1.00 97.75 72 LYS A C 1
ATOM 592 O O . LYS A 1 72 ? 4.217 7.586 8.447 1.00 97.75 72 LYS A O 1
ATOM 597 N N . ARG A 1 73 ? 3.274 8.065 6.455 1.00 97.62 73 ARG A N 1
ATOM 598 C CA . ARG A 1 73 ? 1.877 7.934 6.883 1.00 97.62 73 ARG A CA 1
ATOM 599 C C . ARG A 1 73 ? 1.508 6.491 7.221 1.00 97.62 73 ARG A C 1
ATOM 601 O O . ARG A 1 73 ? 0.833 6.256 8.217 1.00 97.62 73 ARG A O 1
ATOM 608 N N . ASN A 1 74 ? 1.947 5.538 6.401 1.00 97.62 74 ASN A N 1
ATOM 609 C CA . ASN A 1 74 ? 1.409 4.179 6.402 1.00 97.62 74 ASN A CA 1
ATOM 610 C C . ASN A 1 74 ? 2.338 3.127 7.039 1.00 97.62 74 ASN A C 1
ATOM 612 O O . ASN A 1 74 ? 1.894 2.008 7.298 1.00 97.62 74 ASN A O 1
ATOM 616 N N . VAL A 1 75 ? 3.602 3.458 7.339 1.00 97.00 75 VAL A N 1
ATOM 617 C CA . VAL A 1 75 ? 4.618 2.492 7.809 1.00 97.00 75 VAL A CA 1
ATOM 618 C C . VAL A 1 75 ? 4.175 1.685 9.029 1.00 97.00 75 VAL A C 1
ATOM 620 O O . VAL A 1 75 ? 4.406 0.481 9.070 1.00 97.00 75 VAL A O 1
ATOM 623 N N . LYS A 1 76 ? 3.484 2.296 9.998 1.00 96.62 76 LYS A N 1
ATOM 624 C CA . LYS A 1 76 ? 3.002 1.576 11.190 1.00 96.62 76 LYS A CA 1
ATOM 625 C C . LYS A 1 76 ? 2.058 0.431 10.811 1.00 96.62 76 LYS A C 1
ATOM 627 O O . LYS A 1 76 ? 2.224 -0.683 11.292 1.00 96.62 76 LYS A O 1
ATOM 632 N N . ILE A 1 77 ? 1.116 0.688 9.902 1.00 96.12 77 ILE A N 1
ATOM 633 C CA . ILE A 1 77 ? 0.140 -0.312 9.453 1.00 96.12 77 ILE A CA 1
ATOM 634 C C . ILE A 1 77 ? 0.848 -1.419 8.670 1.00 96.12 77 ILE A C 1
ATOM 636 O O . ILE A 1 77 ? 0.624 -2.594 8.955 1.00 96.12 77 ILE A O 1
ATOM 640 N N . ILE A 1 78 ? 1.740 -1.041 7.748 1.00 96.44 78 ILE A N 1
ATOM 641 C CA . ILE A 1 78 ? 2.509 -1.963 6.896 1.00 96.44 78 ILE A CA 1
ATOM 642 C C . ILE A 1 78 ? 3.373 -2.910 7.735 1.00 96.44 78 ILE A C 1
ATOM 644 O O . ILE A 1 78 ? 3.464 -4.100 7.437 1.00 96.44 78 ILE A O 1
ATOM 648 N N . MET A 1 79 ? 4.018 -2.398 8.786 1.00 95.56 79 MET A N 1
ATOM 649 C CA . MET A 1 79 ? 4.900 -3.199 9.637 1.00 95.56 79 MET A CA 1
ATOM 650 C C . MET A 1 79 ? 4.130 -4.143 10.563 1.00 95.56 79 MET A C 1
ATOM 652 O O . MET A 1 79 ? 4.619 -5.232 10.847 1.00 95.56 79 MET A O 1
ATOM 656 N N . SER A 1 80 ? 2.935 -3.754 11.012 1.00 94.50 80 SER A N 1
ATOM 657 C CA . SER A 1 80 ? 2.152 -4.533 11.978 1.00 94.50 80 SER A CA 1
ATOM 658 C C . SER A 1 80 ? 1.141 -5.496 11.352 1.00 94.50 80 SER A C 1
ATOM 660 O O . SER A 1 80 ? 0.628 -6.357 12.060 1.00 94.50 80 SER A O 1
ATOM 662 N N . ASN A 1 81 ? 0.829 -5.369 10.058 1.00 93.19 81 ASN A N 1
ATOM 663 C CA . ASN A 1 81 ? -0.235 -6.147 9.422 1.00 93.19 81 ASN A CA 1
ATOM 664 C C . ASN A 1 81 ? 0.248 -6.768 8.105 1.00 93.19 81 ASN A C 1
ATOM 666 O O . ASN A 1 81 ? 0.640 -6.030 7.203 1.00 93.19 81 ASN A O 1
ATOM 670 N N . PRO A 1 82 ? 0.180 -8.102 7.948 1.00 91.44 82 PRO A N 1
ATOM 671 C CA . PRO A 1 82 ? 0.449 -8.739 6.662 1.00 91.44 82 PRO A CA 1
ATOM 672 C C . PRO A 1 82 ? -0.738 -8.613 5.695 1.00 91.44 82 PRO A C 1
ATOM 674 O O . PRO A 1 82 ? -0.518 -8.540 4.494 1.00 91.44 82 PRO A O 1
ATOM 677 N N . PHE A 1 83 ? -1.974 -8.536 6.206 1.00 94.25 83 PHE A N 1
ATOM 678 C CA . PHE A 1 83 ? -3.203 -8.395 5.415 1.00 94.25 83 PHE A CA 1
ATOM 679 C C . PHE A 1 83 ? -3.670 -6.942 5.388 1.00 94.25 83 PHE A C 1
ATOM 681 O O . PHE A 1 83 ? -4.079 -6.397 6.421 1.00 94.25 83 PHE A O 1
ATOM 688 N N . ILE A 1 84 ? -3.640 -6.323 4.211 1.00 95.88 84 ILE A N 1
ATOM 689 C CA . ILE A 1 84 ? -3.935 -4.898 4.062 1.00 95.88 84 ILE A CA 1
ATOM 690 C C . ILE A 1 84 ? -4.773 -4.600 2.822 1.00 95.88 84 ILE A C 1
ATOM 692 O O . ILE A 1 84 ? -4.784 -5.348 1.845 1.00 95.88 84 ILE A O 1
ATOM 696 N N . ILE A 1 85 ? -5.448 -3.457 2.873 1.00 95.69 85 ILE A N 1
ATOM 697 C CA . ILE A 1 85 ? -6.088 -2.814 1.731 1.00 95.69 85 ILE A CA 1
ATOM 698 C C . ILE A 1 85 ? -5.251 -1.595 1.353 1.00 95.69 85 ILE A C 1
ATOM 700 O O . ILE A 1 85 ? -4.915 -0.771 2.202 1.00 95.69 85 ILE A O 1
ATOM 704 N N . LEU A 1 86 ? -4.933 -1.481 0.072 1.00 96.31 86 LEU A N 1
ATOM 705 C CA . LEU A 1 86 ? -4.188 -0.395 -0.539 1.00 96.31 86 LEU A CA 1
ATOM 706 C C . LEU A 1 86 ? -5.124 0.464 -1.377 1.00 96.31 86 LEU A C 1
ATOM 708 O O . LEU A 1 86 ? -5.893 -0.056 -2.183 1.00 96.31 86 LEU A O 1
ATOM 712 N N . ARG A 1 87 ? -4.997 1.783 -1.257 1.00 95.81 87 ARG A N 1
ATOM 713 C CA . ARG A 1 87 ? -5.593 2.745 -2.186 1.00 95.81 87 ARG A CA 1
ATOM 714 C C . ARG A 1 87 ? -4.483 3.488 -2.909 1.00 95.81 87 ARG A C 1
ATOM 716 O O . ARG A 1 87 ? -3.622 4.089 -2.270 1.00 95.81 87 ARG A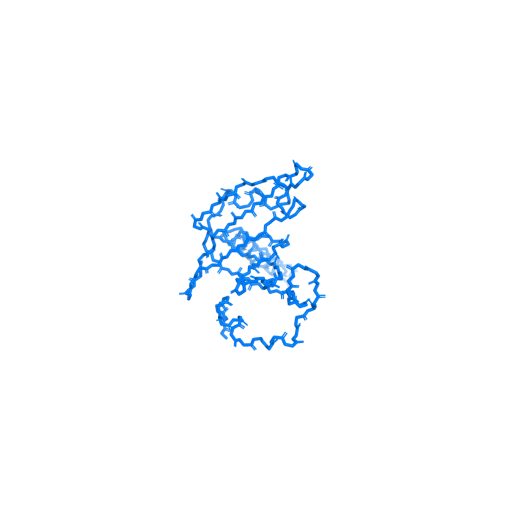 O 1
ATOM 723 N N . GLY A 1 88 ? -4.507 3.479 -4.236 1.00 95.19 88 GLY A N 1
ATOM 724 C CA . GLY A 1 88 ? -3.417 4.034 -5.034 1.00 95.19 88 GLY A CA 1
ATOM 725 C C . GLY A 1 88 ? -3.765 4.208 -6.503 1.00 95.19 88 GLY A 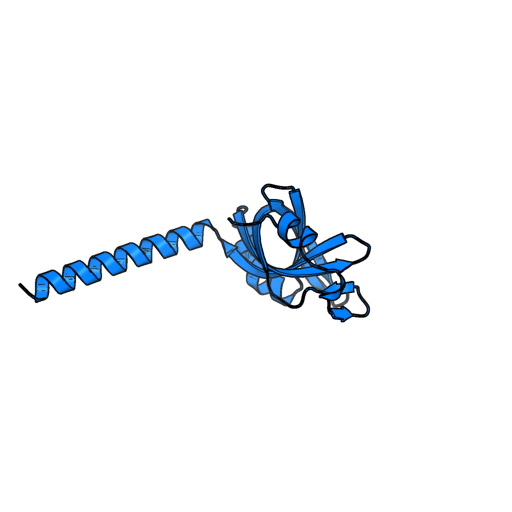C 1
ATOM 726 O O . GLY A 1 88 ? -4.921 4.057 -6.891 1.00 95.19 88 GLY A O 1
ATOM 727 N N . ARG A 1 89 ? -2.770 4.547 -7.320 1.00 92.31 89 ARG A N 1
ATOM 728 C CA . ARG A 1 89 ? -2.907 4.625 -8.781 1.00 92.31 89 ARG A CA 1
ATOM 729 C C . ARG A 1 89 ? -1.994 3.616 -9.451 1.00 92.31 89 ARG A C 1
ATOM 731 O O . ARG A 1 89 ? -0.861 3.429 -9.014 1.00 92.31 89 ARG A O 1
ATOM 738 N N . LEU A 1 90 ? -2.488 3.004 -10.521 1.00 92.12 90 LEU A N 1
ATOM 739 C CA . LEU A 1 90 ? -1.663 2.151 -11.366 1.00 92.12 90 LEU A CA 1
ATOM 740 C C . LEU A 1 90 ? -0.637 3.003 -12.103 1.00 92.12 90 LEU A C 1
ATOM 742 O O . LEU A 1 90 ? -0.980 4.050 -12.657 1.00 92.12 90 LEU A O 1
ATOM 746 N N . HIS A 1 91 ? 0.595 2.520 -12.130 1.00 89.31 91 HIS A N 1
ATOM 747 C CA . HIS A 1 91 ? 1.694 3.103 -12.870 1.00 89.31 91 HIS A CA 1
ATOM 748 C C . HIS A 1 91 ? 2.359 2.026 -13.721 1.00 89.31 91 HIS A C 1
ATOM 750 O O . HIS A 1 91 ? 2.791 0.996 -13.206 1.00 89.31 91 HIS A O 1
ATOM 756 N N . LEU A 1 92 ? 2.411 2.269 -15.025 1.00 87.06 92 LEU A N 1
ATOM 757 C CA . LEU A 1 92 ? 3.003 1.394 -16.021 1.00 87.06 92 LEU A CA 1
ATOM 758 C C . LEU A 1 92 ? 4.314 2.010 -16.507 1.00 87.06 92 LEU A C 1
ATOM 760 O O . LEU A 1 92 ? 4.334 3.135 -17.015 1.00 87.06 92 LEU A O 1
ATOM 764 N N . LYS A 1 93 ? 5.396 1.249 -16.380 1.00 85.25 93 LYS A N 1
ATOM 765 C CA . LYS A 1 93 ? 6.724 1.629 -16.855 1.00 85.25 93 LYS A CA 1
ATOM 766 C C . LYS A 1 93 ? 7.470 0.386 -17.326 1.00 85.25 93 LYS A C 1
ATOM 768 O O . LYS A 1 93 ? 7.507 -0.599 -16.599 1.00 85.25 93 LYS A O 1
ATOM 773 N N . ASP A 1 94 ? 8.057 0.428 -18.522 1.00 85.50 94 ASP A N 1
ATOM 774 C CA . ASP A 1 94 ? 8.863 -0.671 -19.081 1.00 85.50 94 ASP A CA 1
ATOM 775 C C . ASP A 1 94 ? 8.143 -2.038 -19.011 1.00 85.50 94 ASP A C 1
ATOM 777 O O . ASP A 1 94 ? 8.706 -3.030 -18.558 1.00 85.50 94 ASP A O 1
ATOM 781 N N . ASN A 1 95 ? 6.857 -2.069 -19.386 1.00 80.19 95 ASN A N 1
ATOM 782 C CA . ASN A 1 95 ? 5.944 -3.222 -19.277 1.00 80.19 95 ASN A CA 1
ATOM 783 C C . ASN A 1 95 ? 5.688 -3.762 -17.855 1.00 80.19 95 ASN A C 1
ATOM 785 O O . ASN A 1 95 ? 5.010 -4.775 -17.705 1.00 80.19 95 ASN A O 1
ATOM 789 N N . ASN A 1 96 ? 6.149 -3.073 -16.811 1.00 82.94 96 ASN A N 1
ATOM 790 C CA . ASN A 1 96 ? 5.868 -3.415 -15.421 1.00 82.94 96 ASN A CA 1
ATOM 791 C C . ASN A 1 96 ? 4.768 -2.522 -14.850 1.00 82.94 96 ASN A C 1
ATOM 793 O O . ASN A 1 96 ? 4.805 -1.295 -14.977 1.00 82.94 96 ASN A O 1
ATOM 797 N N . VAL A 1 97 ? 3.797 -3.148 -14.187 1.00 87.06 97 VAL A N 1
ATOM 798 C CA . VAL A 1 97 ? 2.699 -2.465 -13.502 1.00 87.06 97 VAL A CA 1
ATOM 799 C C . VAL A 1 97 ? 3.001 -2.427 -12.015 1.00 87.06 97 VAL A C 1
ATOM 801 O O . VAL A 1 97 ? 3.221 -3.458 -11.386 1.00 87.06 97 VAL A O 1
ATOM 804 N N . SER A 1 98 ? 2.964 -1.231 -11.444 1.00 93.56 98 SER A N 1
ATOM 805 C CA . SER A 1 98 ? 3.067 -1.016 -10.005 1.00 93.56 98 SER A CA 1
ATOM 806 C C . SER A 1 98 ? 1.876 -0.218 -9.492 1.00 93.56 98 SER A C 1
ATOM 808 O O . SER A 1 98 ? 1.238 0.546 -10.223 1.00 93.56 98 SER A O 1
ATOM 810 N N . LEU A 1 99 ? 1.563 -0.395 -8.213 1.00 95.31 99 LEU A N 1
ATOM 811 C CA . LEU A 1 99 ? 0.582 0.414 -7.508 1.00 95.31 99 LEU A CA 1
ATOM 812 C C . LEU A 1 99 ? 1.302 1.499 -6.711 1.00 95.31 99 LEU A C 1
ATOM 814 O O . LEU A 1 99 ? 1.940 1.208 -5.702 1.00 95.31 99 LEU A O 1
ATOM 818 N N . ILE A 1 100 ? 1.161 2.760 -7.115 1.00 96.12 100 ILE A N 1
ATOM 819 C CA . ILE A 1 100 ? 1.636 3.894 -6.318 1.00 96.12 100 ILE A CA 1
ATOM 820 C C . ILE A 1 100 ? 0.618 4.150 -5.212 1.00 96.12 100 ILE A C 1
ATOM 822 O O . ILE A 1 100 ? -0.491 4.628 -5.473 1.00 96.12 100 ILE A O 1
ATOM 826 N N . VAL A 1 101 ? 0.974 3.792 -3.982 1.00 97.56 101 VAL A N 1
ATOM 827 C CA . VAL A 1 101 ? 0.042 3.777 -2.853 1.00 97.56 101 VAL A CA 1
ATOM 828 C C . VAL A 1 101 ? -0.048 5.148 -2.196 1.00 97.56 101 VAL A C 1
ATOM 830 O O . VAL A 1 101 ? 0.969 5.780 -1.911 1.00 97.56 101 VAL A O 1
ATOM 833 N N . MET A 1 102 ? -1.270 5.570 -1.878 1.00 96.50 102 MET A N 1
ATOM 834 C CA . MET A 1 102 ? -1.563 6.765 -1.084 1.00 96.50 102 MET A CA 1
ATOM 835 C C . MET A 1 102 ? -1.958 6.425 0.354 1.00 96.50 102 MET A C 1
ATOM 837 O O . MET A 1 102 ? -1.416 7.012 1.291 1.00 96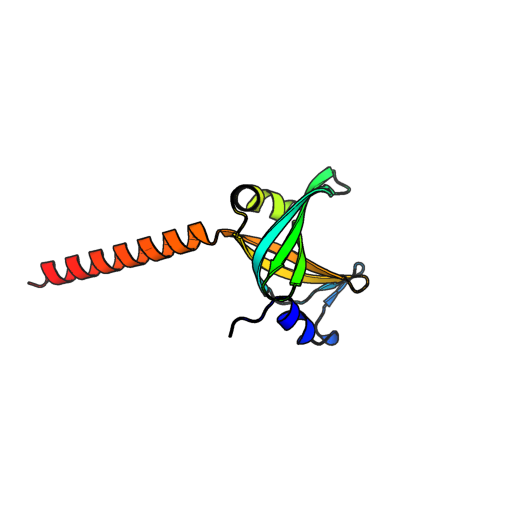.50 102 MET A O 1
ATOM 841 N N . ASP A 1 103 ? -2.862 5.459 0.531 1.00 96.69 103 ASP A N 1
ATOM 842 C CA . ASP A 1 103 ? -3.423 5.096 1.835 1.00 96.69 103 ASP A CA 1
ATOM 843 C C . ASP A 1 103 ? -3.411 3.577 2.032 1.00 96.69 103 ASP A C 1
ATOM 845 O O . ASP A 1 103 ? -3.600 2.814 1.077 1.00 96.69 103 ASP A O 1
ATOM 849 N N . VAL A 1 104 ? -3.212 3.149 3.280 1.00 97.12 104 VAL A N 1
ATOM 850 C CA . VAL A 1 104 ? -3.251 1.745 3.701 1.00 97.12 104 VAL A CA 1
ATOM 851 C C . VAL A 1 104 ? -4.247 1.571 4.833 1.00 97.12 104 VAL A C 1
ATOM 853 O O . VAL A 1 104 ? -4.274 2.363 5.773 1.00 97.12 104 VAL A O 1
ATOM 856 N N . TYR A 1 105 ? -5.016 0.490 4.776 1.00 95.12 105 TYR A N 1
ATOM 857 C CA . TYR A 1 105 ? -5.950 0.108 5.826 1.00 95.12 105 TYR A CA 1
ATOM 858 C C . TYR A 1 105 ? -5.685 -1.329 6.273 1.00 95.12 105 TYR A C 1
ATOM 860 O O . TYR A 1 105 ? -5.522 -2.227 5.446 1.00 95.12 105 TYR A O 1
ATOM 868 N N . SER A 1 106 ? -5.662 -1.556 7.586 1.00 91.69 106 SER A N 1
ATOM 869 C CA . SER A 1 106 ? -5.611 -2.903 8.157 1.00 91.69 106 SER A CA 1
ATOM 870 C C . SER A 1 106 ? -6.989 -3.562 8.072 1.00 91.69 106 SER A C 1
ATOM 872 O O . SER A 1 106 ? -7.986 -3.009 8.540 1.00 91.69 106 SER A O 1
ATOM 874 N N . ILE A 1 107 ? -7.053 -4.771 7.508 1.00 87.38 107 ILE A N 1
ATOM 875 C CA . ILE A 1 107 ? -8.295 -5.560 7.463 1.00 87.38 107 ILE A CA 1
ATOM 876 C C . ILE A 1 107 ? -8.791 -5.908 8.883 1.00 87.38 107 ILE A C 1
ATOM 878 O O . ILE A 1 107 ? -9.981 -5.717 9.154 1.00 87.38 107 ILE A O 1
ATOM 882 N N . PRO A 1 108 ? -7.933 -6.381 9.815 1.00 82.44 108 PRO A N 1
ATOM 883 C CA . PRO A 1 108 ? -8.323 -6.578 11.212 1.00 82.44 108 PRO A CA 1
ATOM 884 C C . PRO A 1 108 ? -8.934 -5.338 11.879 1.00 82.44 108 PRO A C 1
ATOM 886 O O . PRO A 1 108 ? -9.962 -5.444 12.553 1.00 82.44 108 PRO A O 1
ATOM 889 N N . GLU A 1 109 ? -8.335 -4.161 11.682 1.00 82.50 109 GLU A N 1
ATOM 890 C CA . GLU A 1 109 ? -8.835 -2.922 12.288 1.00 82.50 109 GLU A CA 1
ATOM 891 C C . GLU A 1 109 ? -10.192 -2.515 11.710 1.00 82.50 109 GLU A C 1
ATOM 893 O O . GLU A 1 109 ? -11.093 -2.150 12.468 1.00 82.50 109 GLU A O 1
ATOM 898 N N . LEU A 1 110 ? -10.386 -2.660 10.395 1.00 82.38 110 LEU A N 1
ATOM 899 C CA . LEU A 1 110 ? -11.672 -2.387 9.751 1.00 82.38 110 LEU A CA 1
ATOM 900 C C . LEU A 1 110 ? -12.790 -3.279 10.306 1.00 82.38 110 LEU A C 1
ATOM 902 O O . LEU A 1 110 ? -13.837 -2.767 10.701 1.00 82.38 110 LEU A O 1
ATOM 906 N N . LYS A 1 111 ? -12.550 -4.592 10.442 1.00 81.50 111 LYS A N 1
ATOM 907 C CA . LYS A 1 111 ? -13.531 -5.523 11.031 1.00 81.50 111 LYS A CA 1
ATOM 908 C C . LYS A 1 111 ? -13.888 -5.153 12.473 1.00 81.50 111 LYS A C 1
ATOM 910 O O . LYS A 1 111 ? -15.049 -5.255 12.874 1.00 81.50 111 LYS A O 1
ATOM 915 N N . LYS A 1 112 ? -12.903 -4.704 13.262 1.00 83.06 112 LYS A N 1
ATOM 916 C CA . LYS A 1 112 ? -13.128 -4.242 14.639 1.00 83.06 112 LYS A CA 1
ATOM 917 C C . LYS A 1 112 ? -14.027 -3.004 14.668 1.00 83.06 112 LYS A C 1
ATOM 919 O O . LYS A 1 112 ? -14.977 -2.977 15.447 1.00 83.06 112 LYS A O 1
ATOM 924 N N . VAL A 1 113 ? -13.752 -2.010 13.822 1.00 84.19 113 VAL A N 1
ATOM 925 C CA . VAL A 1 113 ? -14.554 -0.778 13.726 1.00 84.19 113 VAL A CA 1
ATOM 926 C C . VAL A 1 113 ? -15.986 -1.080 13.283 1.00 84.19 113 VAL A C 1
ATOM 928 O O . VAL A 1 113 ? -16.929 -0.552 13.869 1.00 84.19 113 VAL A O 1
ATOM 931 N N . GLU A 1 114 ? -16.177 -1.958 12.297 1.00 87.00 114 GLU A N 1
ATOM 932 C CA . GLU A 1 114 ? -17.514 -2.374 11.856 1.00 87.00 114 GLU A CA 1
ATOM 933 C C . GLU A 1 114 ? -18.317 -3.045 12.970 1.00 87.00 114 GLU A C 1
ATOM 935 O O . GLU A 1 114 ? -19.506 -2.763 13.131 1.00 87.00 114 GLU A O 1
ATOM 940 N N . ARG A 1 115 ? -17.672 -3.910 13.761 1.00 88.94 115 ARG A N 1
ATOM 941 C CA . ARG A 1 115 ? -18.317 -4.567 14.901 1.00 88.94 115 ARG A CA 1
ATOM 942 C C . ARG A 1 115 ? -18.763 -3.552 15.954 1.00 88.94 115 ARG A C 1
ATOM 944 O O . ARG A 1 115 ? -19.920 -3.584 16.356 1.00 88.94 115 ARG A O 1
ATOM 951 N N . LEU A 1 116 ? -17.883 -2.626 16.337 1.00 90.62 116 LEU A N 1
ATOM 952 C CA . LEU A 1 116 ? -18.194 -1.590 17.330 1.00 90.62 116 LEU A CA 1
ATOM 953 C C . LEU A 1 116 ? -19.355 -0.694 16.876 1.00 90.62 116 LEU A C 1
ATOM 955 O O . LEU A 1 116 ? -20.273 -0.447 17.649 1.00 90.62 116 LEU A O 1
ATOM 959 N N . ARG A 1 117 ? -19.379 -0.290 15.599 1.00 90.81 117 ARG A N 1
ATOM 960 C CA . ARG A 1 117 ? -20.492 0.496 15.036 1.00 90.81 117 ARG A CA 1
ATOM 961 C C . ARG A 1 117 ? -21.826 -0.247 15.088 1.00 90.81 117 ARG A C 1
ATOM 963 O O . ARG A 1 117 ? -22.857 0.367 15.349 1.00 90.81 117 ARG A O 1
ATOM 970 N N . LYS A 1 118 ? -21.826 -1.561 14.830 1.00 93.06 118 LYS A N 1
ATOM 971 C CA . LYS A 1 118 ? -23.035 -2.390 14.962 1.00 93.06 118 LYS A CA 1
ATOM 972 C C . LYS A 1 118 ? -23.505 -2.447 16.416 1.00 93.06 118 LYS A C 1
ATOM 974 O O . LYS A 1 118 ? -24.693 -2.286 16.663 1.00 93.06 118 LYS A O 1
ATOM 979 N N . GLU A 1 119 ? -22.584 -2.635 17.360 1.00 94.38 119 GLU A N 1
ATOM 980 C CA . GLU A 1 119 ? -22.890 -2.664 18.796 1.00 94.38 119 GLU A CA 1
ATOM 981 C C . GLU A 1 119 ? -23.455 -1.327 19.297 1.00 94.38 119 GLU A C 1
ATOM 983 O O . GLU A 1 119 ? -24.440 -1.318 20.032 1.00 94.38 119 GLU A O 1
ATOM 988 N N . GLU A 1 120 ? -22.873 -0.199 18.881 1.00 94.62 120 GLU A N 1
ATOM 989 C CA . GLU A 1 120 ? -23.379 1.140 19.208 1.00 94.62 120 GLU A CA 1
ATOM 990 C C . GLU A 1 120 ? -24.789 1.351 18.665 1.00 94.62 120 GLU A C 1
ATOM 992 O O . GLU A 1 120 ? -25.675 1.752 19.416 1.00 94.62 120 GLU A O 1
ATOM 997 N N . LYS A 1 121 ? -25.024 1.002 17.395 1.00 95.12 121 LYS A N 1
ATOM 998 C CA . LYS A 1 121 ? -26.344 1.129 16.771 1.00 95.12 121 LYS A CA 1
ATOM 999 C C . LYS A 1 121 ? -27.415 0.337 17.531 1.00 95.12 121 LYS A C 1
ATOM 1001 O O . LYS A 1 121 ? -28.460 0.892 17.854 1.00 95.12 121 LYS A O 1
ATOM 1006 N N . ILE A 1 122 ? -27.125 -0.920 17.878 1.00 96.38 122 ILE A N 1
ATOM 1007 C CA . ILE A 1 122 ? -28.041 -1.779 18.647 1.00 96.38 122 ILE A CA 1
ATOM 1008 C C . ILE A 1 122 ? -28.340 -1.167 20.023 1.00 96.38 122 ILE A C 1
ATOM 1010 O O . ILE A 1 122 ? -29.494 -1.126 20.446 1.00 96.38 122 ILE A O 1
ATOM 1014 N N . LYS A 1 123 ? -27.318 -0.655 20.725 1.00 94.12 123 LYS A N 1
ATOM 1015 C CA . LYS A 1 123 ? -27.504 0.005 22.029 1.00 94.12 123 LYS A CA 1
ATOM 1016 C C . LYS A 1 123 ? -28.395 1.239 21.920 1.00 94.12 123 LYS A C 1
ATOM 1018 O O . LYS A 1 123 ? -29.275 1.417 22.757 1.00 94.12 123 LYS A O 1
ATOM 1023 N N . THR A 1 124 ? -28.184 2.076 20.905 1.00 95.50 124 THR A N 1
ATOM 1024 C CA . THR A 1 124 ? -29.001 3.274 20.677 1.00 95.50 124 THR A CA 1
ATOM 1025 C C . THR A 1 124 ? -30.462 2.917 20.397 1.00 95.50 124 THR A C 1
ATOM 1027 O O . THR A 1 124 ? -31.355 3.558 20.946 1.00 95.50 124 THR A O 1
ATOM 1030 N N . GLU A 1 125 ? -30.717 1.875 19.604 1.00 95.06 125 GLU A N 1
ATOM 1031 C CA . GLU A 1 125 ? -32.074 1.399 19.300 1.00 95.06 125 GLU A CA 1
ATOM 1032 C C . GLU A 1 125 ? -32.788 0.843 20.545 1.00 95.06 125 GLU A C 1
ATOM 1034 O O . GLU A 1 125 ? -33.941 1.190 20.798 1.00 95.06 125 GLU A O 1
ATOM 1039 N N . LEU A 1 126 ? -32.092 0.052 21.371 1.00 94.75 126 LEU A N 1
ATOM 1040 C CA . LEU A 1 126 ? -32.624 -0.462 22.641 1.00 94.75 126 LEU A CA 1
ATOM 1041 C C . LEU A 1 126 ? -32.971 0.668 23.623 1.00 94.75 126 LEU A C 1
ATOM 1043 O O . LEU A 1 126 ? -34.039 0.653 24.236 1.00 94.75 126 LEU A O 1
ATOM 1047 N N . LEU A 1 127 ? -32.090 1.666 23.753 1.00 95.00 127 LEU A N 1
ATOM 1048 C CA . LEU A 1 127 ? -32.326 2.844 24.594 1.00 95.00 127 LEU A CA 1
ATOM 1049 C C . LEU A 1 127 ? -33.567 3.620 24.131 1.00 95.00 127 LEU A C 1
ATOM 1051 O O . LEU A 1 127 ? -34.423 3.945 24.951 1.00 95.00 127 LEU A O 1
ATOM 1055 N N . ALA A 1 128 ? -33.708 3.854 22.823 1.00 93.56 128 ALA A N 1
ATOM 1056 C CA . ALA A 1 128 ? -34.868 4.544 22.258 1.00 93.56 128 ALA A CA 1
ATOM 1057 C C . ALA A 1 128 ? -36.187 3.782 22.494 1.00 93.56 128 ALA A C 1
ATOM 1059 O O . ALA A 1 128 ? -37.199 4.395 22.838 1.00 93.56 128 ALA A O 1
ATOM 1060 N N . ALA A 1 129 ? -36.176 2.450 22.369 1.00 90.50 129 ALA A N 1
ATOM 1061 C CA . ALA A 1 129 ? -37.342 1.610 22.651 1.00 90.50 129 ALA A CA 1
ATOM 1062 C C . ALA A 1 129 ? -37.753 1.652 24.135 1.00 90.50 129 ALA A C 1
ATOM 1064 O O . ALA A 1 129 ? -38.938 1.657 24.455 1.00 90.50 129 ALA A O 1
ATOM 1065 N N . THR A 1 130 ? -36.781 1.737 25.048 1.00 90.31 130 THR A N 1
ATOM 1066 C CA . THR A 1 130 ? -37.061 1.757 26.494 1.00 90.31 130 THR A CA 1
ATOM 1067 C C . THR A 1 130 ? -37.615 3.111 26.952 1.00 90.31 130 THR A C 1
ATOM 1069 O O . THR A 1 130 ? -38.405 3.157 27.881 1.00 90.31 130 THR A O 1
ATOM 1072 N N . MET A 1 131 ? -37.239 4.217 26.294 1.00 84.69 131 MET A N 1
ATOM 1073 C CA . MET A 1 131 ? -37.724 5.572 26.620 1.00 84.69 131 MET A CA 1
ATOM 1074 C C . MET A 1 131 ? -39.107 5.906 26.035 1.00 84.69 131 MET A C 1
ATOM 1076 O O . MET A 1 131 ? -39.673 6.945 26.364 1.00 84.69 131 MET A O 1
ATOM 1080 N N . THR A 1 132 ? -39.624 5.072 25.132 1.00 76.19 132 THR A N 1
ATOM 1081 C CA . THR A 1 132 ? -40.947 5.234 24.500 1.00 76.19 132 THR A CA 1
ATOM 1082 C C . THR A 1 132 ? -42.018 4.321 25.107 1.00 76.19 132 THR A C 1
ATOM 1084 O O . THR A 1 132 ? -43.178 4.404 24.705 1.00 76.19 132 THR A O 1
ATOM 1087 N N . SER A 1 133 ? -41.620 3.485 26.072 1.00 59.47 133 SER A N 1
ATOM 1088 C CA . SER A 1 133 ? -42.470 2.603 26.882 1.00 59.47 133 SER A CA 1
ATOM 1089 C C . SER A 1 133 ? -42.725 3.230 28.249 1.00 59.47 133 SER A C 1
ATOM 1091 O O . SER A 1 133 ? -43.857 3.084 28.756 1.00 59.47 133 SER A O 1
#

Radius of gyration: 19.14 Å; chains: 1; bounding box: 60×28×51 Å